Protein AF-W8WZC1-F1 (afdb_monomer)

Solvent-accessible surface area (backbone atoms only — not comparable to full-atom values): 6364 Å² total; per-residue (Å²): 87,82,43,52,25,31,79,26,94,32,45,85,43,31,38,93,59,29,67,56,52,58,45,74,43,61,29,30,31,38,87,84,38,53,61,38,27,44,30,33,47,48,95,68,59,45,50,64,67,57,88,82,80,48,74,72,38,82,49,56,65,28,29,28,27,36,48,97,77,16,43,38,32,34,25,31,91,59,41,58,68,53,44,53,48,51,27,44,25,28,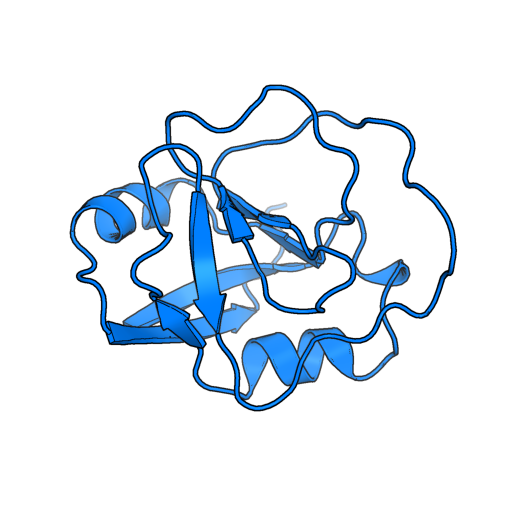34,54,70,94,58,48,74,62,56,81,72,61,55,68,70,40,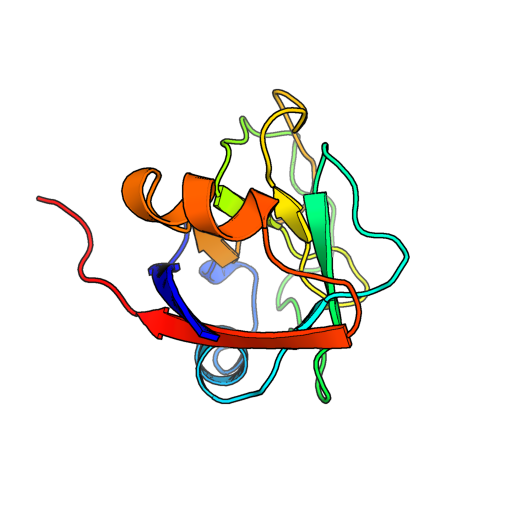54,38,35,39,40,83,44,81,74,82,130

Sequence (117 aa):
MFLDVIPGPRDDWFEAGALHRLLSQDWIVTPQSNRVGMRLAGAEPLVRSRAGELPSEGTVAGALQVPPSGQPVLFLADHPLTGGYPVIAVVPVGQLDRLAQVPVGAVLRFRRAPRPL

Foldseek 3Di:
DEFEWAFDPVLVQFDPCLVVQQAPWKWFFAPVADQQWGWTDTPDATGTPDDDKAPKDADDQQFFFQDNRSTTTHGHDNHDRIDTGGGGIGTDPVCRVVVVVADGGDIYHYDYDDDDD

Organism: Castellaniella defragrans (strain DSM 12143 / CCUG 39792 / 65Phen) (NCBI:txid1437824)

Nearest PDB structures (foldseek):
  3mml-assembly2_E  TM=9.245E-01  e=3.423E-13  Mycolicibacterium smegmatis MC2 155
  5dud-assembly1_A  TM=9.661E-01  e=5.306E-10  Escherichia coli K-12
  5dud-assembly2_C  TM=9.601E-01  e=1.788E-09  Escherichia coli K-12
  3opf-assembly3_C  TM=8.718E-01  e=2.558E-08  Thermus thermophilus HB8
  3ore-assembly1_A  TM=9.007E-01  e=1.628E-07  Thermus thermophilus HB8

Mean predicted aligned error: 3.13 Å

pLDDT: mean 94.14, std 6.59, range [57.5, 98.75]

Secondary structure (DSSP, 8-state):
-EEEEEE-SSGGGB-TTHHHHHHHS-EEEPTT--SSEEEEEESSPPPBS--SPPPPEE--TTEEE--TT---EEE-TT--SEESS-EEEE--GGGTGGGGGPPTT-EEEEEEPPPP-

Structure (mmCIF, N/CA/C/O backbone):
data_AF-W8WZC1-F1
#
_entry.id   AF-W8WZC1-F1
#
loop_
_atom_site.group_PDB
_atom_site.id
_atom_site.type_symbol
_atom_site.label_atom_id
_atom_site.label_alt_id
_atom_site.label_comp_id
_atom_site.label_asym_id
_atom_site.label_entity_id
_atom_site.label_seq_id
_atom_site.pdbx_PDB_ins_code
_atom_site.Cartn_x
_atom_site.Cartn_y
_atom_site.Cartn_z
_atom_site.occupancy
_atom_site.B_iso_or_equiv
_atom_site.auth_seq_id
_atom_site.auth_comp_id
_atom_site.auth_asym_id
_atom_site.auth_atom_id
_atom_site.pdbx_PDB_model_num
ATOM 1 N N . MET A 1 1 ? -6.059 -9.566 10.118 1.00 93.25 1 MET A N 1
ATOM 2 C CA . MET A 1 1 ? -7.269 -8.841 9.656 1.00 93.25 1 MET A CA 1
ATOM 3 C C . MET A 1 1 ? -7.316 -8.873 8.135 1.00 93.25 1 MET A C 1
ATOM 5 O O . MET A 1 1 ? -6.254 -8.847 7.530 1.00 93.25 1 MET A O 1
ATOM 9 N N . PHE A 1 2 ? -8.502 -8.936 7.522 1.00 95.56 2 PHE A N 1
ATOM 10 C CA . PHE A 1 2 ? -8.647 -8.808 6.066 1.00 95.56 2 PHE A CA 1
ATOM 11 C C . PHE A 1 2 ? -9.087 -7.398 5.672 1.00 95.56 2 PHE A C 1
ATOM 13 O O . PHE A 1 2 ? -9.957 -6.830 6.331 1.00 95.56 2 PHE A O 1
ATOM 20 N N . LEU A 1 3 ? -8.502 -6.880 4.593 1.00 96.81 3 LEU A N 1
ATOM 21 C CA . LEU A 1 3 ? -8.897 -5.637 3.936 1.00 96.81 3 LEU A CA 1
ATOM 22 C C . LEU A 1 3 ? -9.175 -5.921 2.469 1.00 96.81 3 LEU A C 1
ATOM 24 O O . LEU A 1 3 ? -8.373 -6.582 1.803 1.00 96.81 3 LEU A O 1
ATOM 28 N N . ASP A 1 4 ? -10.291 -5.416 1.958 1.00 97.44 4 ASP A N 1
ATOM 29 C CA . ASP A 1 4 ? -10.514 -5.490 0.521 1.00 97.44 4 ASP A CA 1
ATOM 30 C C . ASP A 1 4 ? -9.767 -4.357 -0.193 1.00 97.44 4 ASP A C 1
ATOM 32 O O . ASP A 1 4 ? -9.594 -3.266 0.348 1.00 97.44 4 ASP A O 1
ATOM 36 N N . VAL A 1 5 ? -9.303 -4.629 -1.410 1.00 97.88 5 VAL A N 1
ATOM 37 C CA . VAL A 1 5 ? -8.532 -3.697 -2.236 1.00 97.88 5 VAL A CA 1
ATOM 38 C C . VAL A 1 5 ? -8.993 -3.734 -3.684 1.00 97.88 5 VAL A C 1
ATOM 40 O O . VAL A 1 5 ? -9.266 -4.796 -4.244 1.00 97.88 5 VAL A O 1
ATOM 43 N N . ILE A 1 6 ? -9.039 -2.568 -4.313 1.00 97.44 6 ILE A N 1
ATOM 44 C CA . ILE A 1 6 ? -9.295 -2.408 -5.743 1.00 97.44 6 ILE A CA 1
ATOM 45 C C . ILE A 1 6 ? -7.933 -2.247 -6.436 1.00 97.44 6 ILE A C 1
ATOM 47 O O . ILE A 1 6 ? -7.217 -1.307 -6.096 1.00 97.44 6 ILE A O 1
ATOM 51 N N . PRO A 1 7 ? -7.540 -3.129 -7.378 1.00 96.81 7 PRO A N 1
ATOM 52 C CA . PRO A 1 7 ? -6.258 -3.013 -8.075 1.00 96.81 7 PRO A CA 1
ATOM 53 C C . PRO A 1 7 ? -6.125 -1.729 -8.903 1.00 96.81 7 PRO A C 1
ATOM 55 O O . PRO A 1 7 ? -7.104 -1.249 -9.496 1.00 96.81 7 PRO A O 1
ATOM 58 N N . GLY A 1 8 ? -4.893 -1.234 -8.981 1.00 94.12 8 GLY A N 1
ATOM 59 C CA . GLY A 1 8 ? -4.506 -0.037 -9.716 1.00 94.12 8 GLY A CA 1
ATOM 60 C C . GLY A 1 8 ? -4.505 1.245 -8.875 1.00 94.12 8 GLY A C 1
ATOM 61 O O . GLY A 1 8 ? -4.749 1.199 -7.667 1.00 94.12 8 GLY A O 1
ATOM 62 N N . PRO A 1 9 ? -4.216 2.400 -9.503 1.00 94.25 9 PRO A N 1
ATOM 63 C CA . PRO A 1 9 ? -4.128 2.613 -10.956 1.00 94.25 9 PRO A CA 1
ATOM 64 C C . PRO A 1 9 ? -2.781 2.255 -11.607 1.00 94.25 9 PRO A C 1
ATOM 66 O O . PRO A 1 9 ? -2.654 2.420 -12.818 1.00 94.25 9 PRO A O 1
ATOM 69 N N . ARG A 1 10 ? -1.773 1.824 -10.835 1.00 95.69 10 ARG A N 1
ATOM 70 C CA . ARG A 1 10 ? -0.423 1.502 -11.333 1.00 95.69 10 ARG A CA 1
ATOM 71 C C . ARG A 1 10 ? -0.051 0.039 -11.134 1.00 95.69 10 ARG A C 1
ATOM 73 O O . ARG A 1 10 ? 1.123 -0.283 -10.993 1.00 95.69 10 ARG A O 1
ATOM 80 N N . ASP A 1 11 ? -1.018 -0.871 -11.108 1.00 94.38 11 ASP A N 1
ATOM 81 C CA . ASP A 1 11 ? -0.734 -2.309 -11.064 1.00 94.38 11 ASP A CA 1
ATOM 82 C C . ASP A 1 11 ? 0.091 -2.776 -12.283 1.00 94.38 11 ASP A C 1
ATOM 84 O O . ASP A 1 11 ? 0.874 -3.716 -12.170 1.00 94.38 11 ASP A O 1
ATOM 88 N N . ASP A 1 12 ? 0.040 -2.037 -13.398 1.00 94.44 12 ASP A N 1
ATOM 89 C CA . ASP A 1 12 ? 0.874 -2.217 -14.594 1.00 94.44 12 ASP A CA 1
ATOM 90 C C . ASP A 1 12 ? 2.365 -1.845 -14.414 1.00 94.44 12 ASP A C 1
ATOM 92 O O . ASP A 1 12 ? 3.179 -2.113 -15.303 1.00 94.44 12 ASP A O 1
ATOM 96 N N . TRP A 1 13 ? 2.744 -1.229 -13.288 1.00 95.94 13 TRP A N 1
ATOM 97 C CA . TRP A 1 13 ? 4.141 -0.916 -12.943 1.00 95.94 13 TRP A CA 1
ATOM 98 C C . TRP A 1 13 ? 4.872 -2.060 -12.244 1.00 95.94 13 TRP A C 1
ATOM 100 O O . TRP A 1 13 ? 6.062 -1.937 -11.929 1.00 95.94 13 TRP A O 1
ATOM 110 N N . PHE A 1 14 ? 4.178 -3.164 -11.991 1.00 96.50 14 PHE A N 1
ATOM 111 C CA . PHE A 1 14 ? 4.715 -4.313 -11.284 1.00 96.50 14 PHE A CA 1
ATOM 112 C C . PHE A 1 14 ? 4.837 -5.530 -12.195 1.00 96.50 14 PHE A C 1
ATOM 114 O O . PHE A 1 14 ? 4.271 -5.581 -13.288 1.00 96.50 14 PHE A O 1
ATOM 121 N N . GLU A 1 15 ? 5.637 -6.505 -11.774 1.00 96.44 15 GLU A N 1
ATOM 122 C CA . GLU A 1 15 ? 5.704 -7.796 -12.456 1.00 96.44 15 GLU A CA 1
ATOM 123 C C . GLU A 1 15 ? 4.368 -8.545 -12.344 1.00 96.44 15 GLU A C 1
ATOM 125 O O . GLU A 1 15 ? 3.610 -8.351 -11.391 1.00 96.44 15 GLU A O 1
ATOM 130 N N . ALA A 1 16 ? 4.096 -9.456 -13.284 1.00 92.31 16 ALA A N 1
ATOM 131 C CA . ALA A 1 16 ? 2.812 -10.157 -13.392 1.00 92.31 16 ALA A CA 1
ATOM 132 C C . ALA A 1 16 ? 2.369 -10.884 -12.099 1.00 92.31 16 ALA A C 1
ATOM 134 O O . ALA A 1 16 ? 1.175 -11.071 -11.872 1.00 92.31 16 ALA A O 1
ATOM 135 N N . GLY A 1 17 ? 3.310 -11.263 -11.225 1.00 95.62 17 GLY A N 1
ATOM 136 C CA . GLY A 1 17 ? 3.033 -11.914 -9.941 1.00 95.62 17 GLY A CA 1
ATOM 137 C C . GLY A 1 17 ? 2.833 -10.971 -8.749 1.00 95.62 17 GLY A C 1
ATOM 138 O O . GLY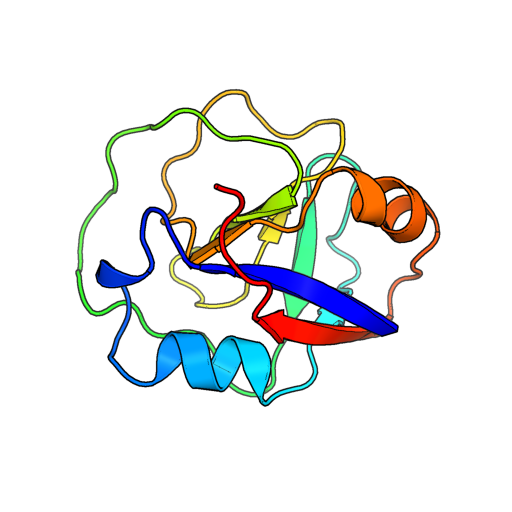 A 1 17 ? 2.423 -11.430 -7.686 1.00 95.62 17 GLY A O 1
ATOM 139 N N . ALA A 1 18 ? 3.092 -9.668 -8.878 1.00 97.44 18 ALA A N 1
ATOM 140 C CA . ALA A 1 18 ? 3.107 -8.759 -7.731 1.00 97.44 18 ALA A CA 1
ATOM 141 C C . ALA A 1 18 ? 1.725 -8.572 -7.095 1.00 97.44 18 ALA A C 1
ATOM 143 O O . ALA A 1 18 ? 1.606 -8.587 -5.871 1.00 97.44 18 ALA A O 1
ATOM 144 N N . LEU A 1 19 ? 0.666 -8.457 -7.903 1.00 97.38 19 LEU A N 1
ATOM 145 C CA . LEU A 1 19 ? -0.693 -8.380 -7.365 1.00 97.38 19 LEU A CA 1
ATOM 146 C C . LEU A 1 19 ? -1.085 -9.694 -6.678 1.00 97.38 19 LEU A C 1
ATOM 148 O O . LEU A 1 19 ? -1.685 -9.668 -5.610 1.00 97.38 19 LEU A O 1
ATOM 152 N N . HIS A 1 20 ? -0.713 -10.844 -7.246 1.00 97.50 20 HIS A N 1
ATOM 153 C CA . HIS A 1 20 ? -0.939 -12.129 -6.586 1.00 97.50 20 HIS A CA 1
ATOM 154 C C . HIS A 1 20 ? -0.211 -12.192 -5.237 1.00 97.50 20 HIS A C 1
ATOM 156 O O . HIS A 1 20 ? -0.836 -12.514 -4.232 1.00 97.50 20 HIS A O 1
ATOM 162 N N . ARG A 1 21 ? 1.064 -11.788 -5.198 1.00 98.31 21 ARG A N 1
ATOM 163 C CA . ARG A 1 21 ? 1.883 -11.702 -3.982 1.00 98.31 21 ARG A CA 1
ATOM 164 C C . ARG A 1 21 ? 1.273 -10.767 -2.933 1.00 98.31 21 ARG A C 1
ATOM 166 O O . ARG A 1 21 ? 1.246 -11.116 -1.759 1.00 98.31 21 ARG A O 1
ATOM 173 N N . LEU A 1 22 ? 0.748 -9.604 -3.332 1.00 98.50 22 LEU A N 1
ATOM 174 C CA . LEU A 1 22 ? 0.025 -8.701 -2.426 1.00 98.50 22 LEU A CA 1
ATOM 175 C C . LEU A 1 22 ? -1.135 -9.414 -1.721 1.00 98.50 22 LEU A C 1
ATOM 177 O O . LEU A 1 22 ? -1.340 -9.212 -0.526 1.00 98.50 22 LEU A O 1
ATOM 181 N N . LEU A 1 23 ? -1.874 -10.241 -2.459 1.00 98.31 23 LEU A N 1
ATOM 182 C CA . LEU A 1 23 ? -3.088 -10.910 -1.991 1.00 98.31 23 LEU A CA 1
ATOM 183 C C . LEU A 1 23 ? -2.824 -12.244 -1.270 1.00 98.31 23 LEU A C 1
ATOM 185 O O . LEU A 1 23 ? -3.696 -12.714 -0.540 1.00 98.31 23 LEU A O 1
ATOM 189 N N . SER A 1 24 ? -1.669 -12.879 -1.484 1.00 97.88 24 SER A N 1
ATOM 190 C CA . SER A 1 24 ? -1.398 -14.244 -1.010 1.00 97.88 24 SER A CA 1
ATOM 191 C C . SER A 1 24 ? -0.586 -14.325 0.283 1.00 97.88 24 SER A C 1
ATOM 193 O O . SER A 1 24 ? -0.607 -15.375 0.927 1.00 97.88 24 SER A O 1
ATOM 195 N N . GLN A 1 25 ? 0.095 -13.247 0.686 1.00 98.38 25 GLN A N 1
ATOM 196 C CA . GLN A 1 25 ? 0.955 -13.244 1.872 1.00 98.38 25 GLN A CA 1
ATOM 197 C C . GLN A 1 25 ? 0.413 -12.407 3.037 1.00 98.38 25 GLN A C 1
ATOM 199 O O . GLN A 1 25 ? -0.492 -11.582 2.893 1.00 98.38 25 GLN A O 1
ATOM 204 N N . ASP A 1 26 ? 1.017 -12.636 4.200 1.00 98.62 26 ASP A N 1
ATOM 205 C CA . ASP A 1 26 ? 0.820 -11.841 5.403 1.00 98.62 26 ASP A CA 1
ATOM 206 C C . ASP A 1 26 ? 1.670 -10.567 5.369 1.00 98.62 26 ASP A C 1
ATOM 208 O O . ASP A 1 26 ? 2.845 -10.591 5.000 1.00 98.62 26 ASP A O 1
ATOM 212 N N . TRP A 1 27 ? 1.068 -9.459 5.799 1.00 98.75 27 TRP A N 1
ATOM 213 C CA . TRP A 1 27 ? 1.707 -8.152 5.900 1.00 98.75 27 TRP A CA 1
ATOM 214 C C . TRP A 1 27 ? 1.701 -7.677 7.349 1.00 98.75 27 TRP A C 1
ATOM 216 O O . TRP A 1 27 ? 0.641 -7.500 7.948 1.00 98.75 27 TRP A O 1
ATOM 226 N N . ILE A 1 28 ? 2.881 -7.457 7.918 1.00 98.75 28 ILE A N 1
ATOM 227 C CA . ILE A 1 28 ? 3.052 -7.036 9.310 1.00 98.75 28 ILE A CA 1
ATOM 228 C C . ILE A 1 28 ? 3.085 -5.512 9.382 1.00 98.75 28 ILE A C 1
ATOM 230 O O . ILE A 1 28 ? 3.879 -4.872 8.691 1.00 98.75 28 ILE A O 1
ATOM 234 N N . VAL A 1 29 ? 2.267 -4.927 10.257 1.00 98.56 29 VAL A N 1
ATOM 235 C CA . VAL A 1 29 ? 2.310 -3.491 10.558 1.00 98.56 29 VAL A CA 1
ATOM 236 C C . VAL A 1 29 ? 3.593 -3.164 11.310 1.00 98.56 29 VAL A C 1
ATOM 238 O O . VAL A 1 29 ? 3.812 -3.646 12.424 1.00 98.56 29 VAL A O 1
ATOM 241 N N . THR A 1 30 ? 4.451 -2.339 10.718 1.00 98.56 30 THR A N 1
ATOM 242 C CA . THR A 1 30 ? 5.765 -2.047 11.297 1.00 98.56 30 THR A CA 1
ATOM 243 C C . THR A 1 30 ? 5.714 -0.892 12.307 1.00 98.56 30 THR A C 1
ATOM 245 O O . THR A 1 30 ? 4.814 -0.045 12.232 1.00 98.56 30 THR A O 1
ATOM 248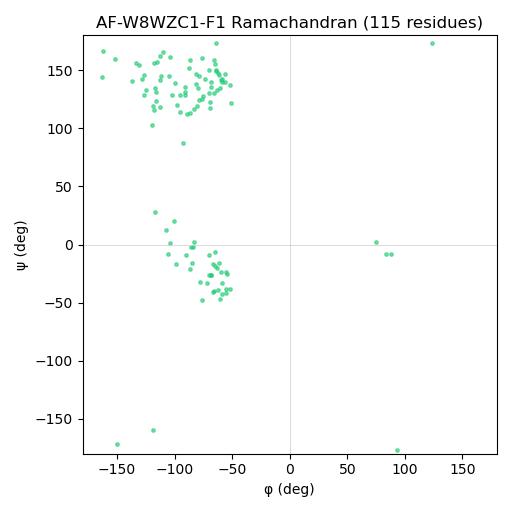 N N . PRO A 1 31 ? 6.706 -0.785 13.218 1.00 98.25 31 PRO A N 1
ATOM 249 C CA . PRO A 1 31 ? 6.809 0.324 14.173 1.00 98.25 31 PRO A CA 1
ATOM 250 C C . PRO A 1 31 ? 6.968 1.714 13.538 1.00 98.25 31 PRO A C 1
ATOM 252 O O . PRO A 1 31 ? 6.785 2.718 14.214 1.00 98.25 31 PRO A O 1
ATOM 255 N N . GLN A 1 32 ? 7.323 1.795 12.252 1.00 97.81 32 GLN A N 1
ATOM 256 C CA . GLN A 1 32 ? 7.485 3.060 11.524 1.00 97.81 32 GLN A CA 1
ATOM 257 C C . GLN A 1 32 ? 6.151 3.614 10.984 1.00 97.81 32 GLN A C 1
ATOM 259 O O . GLN A 1 32 ? 6.146 4.625 10.274 1.00 97.81 32 GLN A O 1
ATOM 264 N N . SER A 1 33 ? 5.037 2.937 11.271 1.00 97.25 33 SER A N 1
ATOM 265 C CA . SER A 1 33 ? 3.686 3.373 10.918 1.00 97.25 33 SER A CA 1
ATOM 266 C C . SER A 1 33 ? 3.272 4.606 11.718 1.00 97.25 33 SER A C 1
ATOM 268 O O . SER A 1 33 ? 3.540 4.707 12.913 1.00 97.25 33 SER A O 1
ATOM 270 N N . ASN A 1 34 ? 2.594 5.545 11.066 1.00 96.25 34 ASN A N 1
ATOM 271 C CA . ASN A 1 34 ? 2.074 6.758 11.693 1.00 96.25 34 ASN A CA 1
ATOM 272 C C . ASN A 1 34 ? 0.798 7.229 10.973 1.00 96.25 34 ASN A C 1
ATOM 274 O O . ASN A 1 34 ? 0.276 6.536 10.103 1.00 96.25 34 ASN A O 1
ATOM 278 N N . ARG A 1 35 ? 0.296 8.420 11.316 1.00 95.62 35 ARG A N 1
ATOM 279 C CA . ARG A 1 35 ? -0.928 8.980 10.718 1.00 95.62 35 ARG A CA 1
ATOM 280 C C . ARG A 1 35 ? -0.830 9.289 9.217 1.00 95.62 35 ARG A C 1
ATOM 282 O O . ARG A 1 35 ? -1.870 9.410 8.576 1.00 95.62 35 ARG A O 1
ATOM 289 N N . VAL A 1 36 ? 0.380 9.398 8.660 1.00 96.62 36 VAL A N 1
ATOM 290 C CA . VAL A 1 36 ? 0.602 9.586 7.215 1.00 96.62 36 VAL A CA 1
ATOM 291 C C . VAL A 1 36 ? 0.393 8.264 6.485 1.00 96.62 36 VAL A C 1
ATOM 293 O O . VAL A 1 36 ? -0.318 8.199 5.483 1.00 96.62 36 VAL A O 1
AT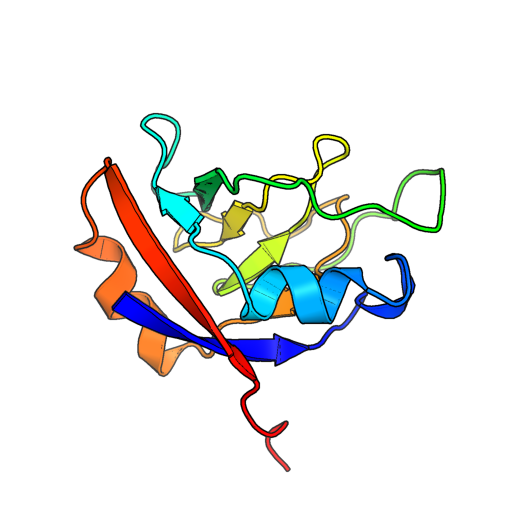OM 296 N N . GLY A 1 37 ? 0.990 7.190 7.001 1.00 96.75 37 GLY A N 1
ATOM 297 C CA . GLY A 1 37 ? 0.853 5.877 6.399 1.00 96.75 37 GLY A CA 1
ATOM 298 C C . GLY A 1 37 ? 1.246 4.730 7.317 1.00 96.75 37 GLY A C 1
ATOM 299 O O . GLY A 1 37 ? 2.201 4.804 8.095 1.00 96.75 37 GLY A O 1
ATOM 300 N N . MET A 1 38 ? 0.510 3.637 7.167 1.00 98.19 38 MET A N 1
ATOM 301 C CA . MET A 1 38 ? 0.806 2.350 7.768 1.00 98.19 38 MET A CA 1
ATOM 302 C C . MET A 1 38 ? 1.819 1.617 6.894 1.00 98.19 38 MET A C 1
ATOM 304 O O . MET A 1 38 ? 1.559 1.320 5.729 1.00 98.19 38 MET A O 1
ATOM 308 N N . ARG A 1 39 ? 2.997 1.356 7.450 1.00 98.44 39 ARG A N 1
ATOM 309 C CA . ARG A 1 39 ? 4.090 0.685 6.750 1.00 98.44 39 ARG A CA 1
ATOM 310 C C . ARG A 1 39 ? 3.975 -0.807 6.985 1.00 98.44 39 ARG A C 1
ATOM 312 O O . ARG A 1 39 ? 3.790 -1.245 8.121 1.00 98.44 39 ARG A O 1
ATOM 319 N N . LEU A 1 40 ? 4.058 -1.564 5.902 1.00 98.62 40 LEU A N 1
ATOM 320 C CA . LEU A 1 40 ? 3.799 -2.992 5.894 1.00 98.62 40 LEU A CA 1
ATOM 321 C C . LEU A 1 40 ? 5.058 -3.749 5.494 1.00 98.62 40 LEU A C 1
ATOM 323 O O . LEU A 1 40 ? 5.722 -3.375 4.531 1.00 98.62 40 LEU A O 1
ATOM 327 N N . ALA A 1 41 ? 5.366 -4.814 6.229 1.00 98.69 41 ALA A N 1
ATOM 328 C CA . ALA A 1 41 ? 6.450 -5.735 5.919 1.00 98.69 41 ALA A CA 1
ATOM 329 C C . ALA A 1 41 ? 5.883 -7.108 5.547 1.00 98.69 41 ALA A C 1
ATOM 331 O O . ALA A 1 41 ? 5.214 -7.744 6.360 1.00 98.69 41 ALA A O 1
ATOM 332 N N . GLY A 1 42 ? 6.144 -7.548 4.321 1.00 98.38 42 GLY A N 1
ATOM 333 C CA . GLY A 1 42 ? 5.869 -8.898 3.838 1.00 98.38 42 GLY A CA 1
ATOM 334 C C . GLY A 1 42 ? 7.150 -9.720 3.751 1.00 98.38 42 GLY A C 1
ATOM 335 O O . GLY A 1 42 ? 8.253 -9.164 3.710 1.00 98.38 42 GLY A O 1
ATOM 336 N N . ALA A 1 43 ? 6.995 -11.043 3.696 1.00 98.19 43 ALA A N 1
ATOM 337 C CA . ALA A 1 43 ? 8.108 -11.969 3.504 1.00 98.19 43 ALA A CA 1
ATOM 338 C C . ALA A 1 43 ? 8.800 -11.737 2.152 1.00 98.19 43 ALA A C 1
ATOM 340 O O . ALA A 1 43 ? 10.027 -11.748 2.075 1.00 98.19 43 ALA A O 1
ATOM 341 N N . GLU A 1 44 ? 8.015 -11.464 1.107 1.00 98.25 44 GLU A N 1
ATOM 342 C CA . GLU A 1 44 ? 8.526 -11.127 -0.218 1.00 98.25 44 GLU A CA 1
ATOM 343 C C . GLU A 1 44 ? 8.150 -9.694 -0.627 1.00 98.25 44 GLU A C 1
ATOM 345 O O . GLU A 1 44 ? 6.970 -9.324 -0.559 1.00 98.25 44 GLU A O 1
ATOM 350 N N . PRO A 1 45 ? 9.110 -8.884 -1.115 1.00 97.94 45 PRO A N 1
ATOM 351 C CA . PRO A 1 45 ? 8.824 -7.546 -1.619 1.00 97.94 45 PRO A CA 1
ATOM 352 C C . PRO A 1 45 ? 8.041 -7.607 -2.934 1.00 97.94 45 PRO A C 1
ATOM 354 O O . PRO A 1 45 ? 8.195 -8.528 -3.736 1.00 97.94 45 PRO A O 1
ATOM 357 N N . LEU A 1 46 ? 7.214 -6.602 -3.205 1.00 97.94 46 LEU A N 1
ATOM 358 C CA . LEU A 1 46 ? 6.574 -6.436 -4.508 1.00 97.94 46 LEU A CA 1
ATOM 359 C C . LEU A 1 46 ? 7.590 -5.880 -5.513 1.00 97.94 46 LEU A C 1
ATOM 361 O O . LEU A 1 46 ? 8.198 -4.837 -5.272 1.00 97.94 46 LEU A O 1
ATOM 365 N N . VAL A 1 47 ? 7.773 -6.567 -6.642 1.00 95.12 47 VAL A N 1
ATOM 366 C CA . VAL A 1 47 ? 8.793 -6.203 -7.635 1.00 95.12 47 VAL A CA 1
ATOM 367 C C . VAL A 1 47 ? 8.176 -5.334 -8.724 1.00 95.12 47 VAL A C 1
ATOM 369 O O . VAL A 1 47 ? 7.140 -5.668 -9.307 1.00 95.12 47 VAL A O 1
ATOM 372 N N . ARG A 1 48 ? 8.818 -4.193 -8.980 1.00 92.06 48 ARG A N 1
ATOM 373 C CA . ARG A 1 48 ? 8.460 -3.272 -10.059 1.00 92.06 48 ARG A CA 1
ATOM 374 C C . ARG A 1 48 ? 9.022 -3.791 -11.380 1.00 92.06 48 ARG A C 1
ATOM 376 O O . ARG A 1 48 ? 10.196 -4.126 -11.449 1.00 92.06 48 ARG A O 1
ATOM 383 N N . SER A 1 49 ? 8.208 -3.780 -12.430 1.00 93.00 49 SER A N 1
ATOM 384 C CA . SER A 1 49 ? 8.627 -4.128 -13.795 1.00 93.00 49 SER A CA 1
ATOM 385 C C . SER A 1 49 ? 9.247 -2.942 -14.540 1.00 93.00 49 SER A C 1
ATOM 387 O O . SER A 1 49 ? 9.914 -3.122 -15.557 1.00 93.00 49 SER A O 1
ATOM 389 N N . ARG A 1 50 ? 9.042 -1.716 -14.035 1.00 87.88 50 ARG A N 1
ATOM 390 C CA . ARG A 1 50 ? 9.577 -0.472 -14.607 1.00 87.88 50 ARG A CA 1
ATOM 391 C C . ARG A 1 50 ? 10.549 0.222 -13.660 1.00 87.88 50 ARG A C 1
ATOM 393 O O . ARG A 1 50 ? 10.179 0.603 -12.542 1.00 87.88 50 ARG A O 1
ATOM 400 N N . ALA A 1 51 ? 11.761 0.452 -14.156 1.00 73.69 51 ALA A N 1
ATOM 401 C CA . ALA A 1 51 ? 12.726 1.359 -13.551 1.00 73.69 51 ALA A CA 1
ATOM 402 C C . ALA A 1 51 ? 12.369 2.817 -13.893 1.00 73.69 51 ALA A C 1
ATOM 404 O O . ALA A 1 51 ? 11.877 3.093 -14.985 1.00 73.69 51 ALA A O 1
ATOM 405 N N . GLY A 1 52 ? 12.603 3.742 -12.960 1.00 71.56 52 GLY A N 1
ATOM 406 C CA . GLY A 1 52 ? 12.346 5.174 -13.146 1.00 71.56 52 GLY A CA 1
ATOM 407 C C . GLY A 1 52 ? 11.417 5.782 -12.097 1.00 71.56 52 GLY A C 1
ATOM 408 O O . GLY A 1 52 ? 10.857 5.087 -11.241 1.00 71.56 52 GLY A O 1
ATOM 409 N N . GLU A 1 53 ? 11.281 7.100 -12.160 1.00 70.06 53 GLU A N 1
ATOM 410 C CA . GLU A 1 53 ? 10.429 7.879 -11.266 1.00 70.06 53 GLU A CA 1
ATOM 411 C C . GLU A 1 53 ? 9.033 8.023 -11.871 1.00 70.06 53 GLU A C 1
ATOM 413 O O . GLU A 1 53 ? 8.878 8.273 -13.067 1.00 70.06 53 GLU A O 1
ATOM 418 N N . LEU A 1 54 ? 8.006 7.828 -11.045 1.00 83.19 54 LEU A N 1
ATOM 419 C CA . LEU A 1 54 ? 6.646 8.174 -11.424 1.00 83.19 54 LEU A CA 1
ATOM 420 C C . LEU A 1 54 ? 6.512 9.692 -11.243 1.00 83.19 54 LEU A C 1
ATOM 422 O O . LEU A 1 54 ? 6.775 10.169 -10.135 1.00 83.19 54 LEU A O 1
ATOM 426 N N . PRO A 1 55 ? 6.122 10.458 -12.280 1.00 86.81 55 PRO A N 1
ATOM 427 C CA . PRO A 1 55 ? 5.772 11.858 -12.090 1.00 86.81 55 PRO A CA 1
ATOM 428 C C . PRO A 1 55 ? 4.746 11.974 -10.967 1.00 86.81 55 PRO A C 1
ATOM 430 O O . PRO A 1 55 ? 3.825 11.159 -10.904 1.00 86.81 55 PRO A O 1
ATOM 433 N N . SER A 1 56 ? 4.912 12.962 -10.087 1.00 86.44 56 SER A N 1
ATOM 434 C CA . SER A 1 56 ? 4.024 13.130 -8.938 1.00 86.44 56 SER A CA 1
ATOM 435 C C . SER A 1 56 ? 2.562 13.134 -9.378 1.00 86.44 56 SER A C 1
ATOM 437 O O . SER A 1 56 ? 2.146 13.971 -10.179 1.00 86.44 56 SER A O 1
ATOM 439 N N . GLU A 1 57 ? 1.785 12.205 -8.833 1.00 90.75 57 GLU A N 1
ATOM 440 C CA . GLU A 1 57 ? 0.359 12.064 -9.108 1.00 90.75 57 GLU A CA 1
ATOM 441 C C . GLU A 1 57 ? -0.453 12.270 -7.834 1.00 90.75 57 GLU A C 1
ATOM 443 O O . GLU A 1 57 ? 0.064 12.120 -6.725 1.00 90.75 57 GLU A O 1
ATOM 448 N N . GLY A 1 58 ? -1.721 12.651 -8.000 1.00 89.94 58 GLY A N 1
ATOM 449 C CA . GLY A 1 58 ? -2.642 12.814 -6.881 1.00 89.94 58 GLY A CA 1
ATOM 450 C C . GLY A 1 58 ? -2.816 11.502 -6.121 1.00 89.94 58 GLY A C 1
ATOM 451 O O . GLY A 1 58 ? -3.003 10.446 -6.726 1.00 89.94 58 GLY A O 1
ATOM 452 N N . THR A 1 59 ? -2.758 11.572 -4.797 1.00 92.19 59 THR A N 1
ATOM 453 C CA . THR A 1 59 ? -2.900 10.414 -3.912 1.00 92.19 59 THR A CA 1
ATOM 454 C C . THR A 1 59 ? -4.146 10.534 -3.051 1.00 92.19 59 THR A C 1
ATOM 456 O O . THR A 1 59 ? -4.681 11.621 -2.848 1.00 92.19 59 THR A O 1
ATOM 459 N N . VAL A 1 60 ? -4.634 9.388 -2.577 1.00 94.94 60 VAL A N 1
ATOM 460 C CA . VAL A 1 60 ? -5.831 9.293 -1.736 1.00 94.94 60 VAL A CA 1
ATOM 461 C C . VAL A 1 60 ? -5.553 8.426 -0.515 1.00 94.94 60 VAL A C 1
ATOM 463 O O . VAL A 1 60 ? -4.700 7.531 -0.552 1.00 94.94 60 VAL A O 1
ATOM 466 N N . ALA A 1 61 ? -6.308 8.651 0.558 1.00 96.50 61 ALA A N 1
ATOM 467 C CA . ALA A 1 61 ? -6.322 7.748 1.697 1.00 96.50 61 ALA A CA 1
ATOM 468 C C . ALA A 1 61 ? -6.756 6.348 1.230 1.00 96.50 61 ALA A C 1
ATOM 470 O O . ALA A 1 61 ? -7.633 6.199 0.378 1.00 96.50 61 ALA A O 1
ATOM 471 N N . GLY A 1 62 ? -6.110 5.318 1.767 1.00 97.06 62 GLY A N 1
ATOM 472 C CA . GLY A 1 62 ? -6.288 3.935 1.339 1.00 97.06 62 GLY A CA 1
ATOM 473 C C . GLY A 1 62 ? -5.385 3.496 0.186 1.00 97.06 62 GLY A C 1
ATOM 474 O O . GLY A 1 62 ? -5.338 2.303 -0.107 1.00 97.06 62 GLY A O 1
ATOM 475 N N . ALA A 1 63 ? -4.636 4.397 -0.457 1.00 97.75 63 ALA A N 1
ATOM 476 C CA . ALA A 1 63 ? -3.680 4.003 -1.488 1.00 97.75 63 ALA A CA 1
ATOM 477 C C . ALA A 1 63 ? -2.533 3.160 -0.902 1.00 97.75 63 ALA A C 1
ATOM 479 O O . ALA A 1 63 ? -1.906 3.553 0.082 1.00 97.75 63 ALA A O 1
ATOM 480 N N . LEU A 1 64 ? -2.238 2.019 -1.532 1.00 98.00 64 LEU A N 1
ATOM 481 C CA . LEU A 1 64 ? -1.060 1.195 -1.262 1.00 98.00 64 LEU A CA 1
ATOM 482 C C . LEU A 1 64 ? 0.066 1.606 -2.207 1.00 98.00 64 LEU A C 1
ATOM 484 O O . LEU A 1 64 ? 0.221 1.043 -3.295 1.00 98.00 64 LEU A O 1
ATOM 488 N N . GLN A 1 65 ? 0.846 2.599 -1.793 1.00 96.75 65 GLN A N 1
ATOM 489 C CA . GLN A 1 65 ? 2.065 2.961 -2.504 1.00 96.75 65 GLN A CA 1
ATOM 490 C C . GLN A 1 65 ? 3.157 1.929 -2.267 1.00 96.75 65 GLN A C 1
ATOM 492 O O . GLN A 1 65 ? 3.332 1.439 -1.153 1.00 96.75 65 GLN A O 1
ATOM 497 N N . VAL A 1 66 ? 3.936 1.647 -3.308 1.00 96.75 66 VAL A N 1
ATOM 498 C CA . VAL A 1 66 ? 5.062 0.718 -3.225 1.00 96.75 66 VAL A CA 1
ATOM 499 C C . VAL A 1 66 ? 6.366 1.448 -3.566 1.00 96.75 66 VAL A C 1
ATOM 501 O O . VAL A 1 66 ? 6.650 1.702 -4.741 1.00 96.75 66 VAL A O 1
ATOM 504 N N . PRO A 1 67 ? 7.179 1.796 -2.552 1.00 94.44 67 PRO A N 1
ATOM 505 C CA . PRO A 1 67 ? 8.519 2.345 -2.745 1.00 94.44 67 PRO A CA 1
ATOM 506 C C . PRO A 1 67 ? 9.475 1.339 -3.418 1.00 94.44 67 PRO A C 1
ATOM 508 O O . PRO A 1 67 ? 9.138 0.161 -3.551 1.00 94.44 67 PRO A O 1
ATOM 511 N N . PRO A 1 68 ? 10.712 1.744 -3.778 1.00 93.44 68 PRO A N 1
ATOM 512 C CA . PRO A 1 68 ? 11.716 0.847 -4.363 1.00 93.44 68 PRO A CA 1
ATOM 513 C C . PRO A 1 68 ? 12.045 -0.397 -3.525 1.00 93.44 68 PRO A C 1
ATOM 515 O O . PRO A 1 68 ? 12.479 -1.399 -4.078 1.00 93.44 68 PRO A O 1
ATOM 518 N N . SER A 1 69 ? 11.812 -0.361 -2.208 1.00 95.62 69 SER A N 1
ATOM 519 C CA . SER A 1 69 ? 11.969 -1.527 -1.329 1.00 95.62 69 SER A CA 1
ATOM 520 C C . SER A 1 69 ? 10.959 -2.649 -1.600 1.00 95.62 69 SER A C 1
ATOM 522 O O . SER A 1 69 ? 11.140 -3.756 -1.101 1.00 95.62 69 SER A O 1
ATOM 524 N N . GLY A 1 70 ? 9.866 -2.365 -2.316 1.00 96.94 70 GLY A N 1
ATOM 525 C CA . GLY A 1 70 ? 8.771 -3.304 -2.555 1.00 96.94 70 GLY A CA 1
ATOM 526 C C . GLY A 1 70 ? 7.851 -3.533 -1.350 1.00 96.94 70 GLY A C 1
ATOM 527 O O . GLY A 1 70 ? 6.921 -4.332 -1.444 1.00 96.94 70 GLY A O 1
ATOM 528 N N . GLN A 1 71 ? 8.092 -2.847 -0.230 1.00 98.44 71 GLN A N 1
ATOM 529 C CA . GLN A 1 71 ? 7.319 -2.965 1.008 1.00 98.44 71 GLN A CA 1
ATOM 530 C C . GLN A 1 71 ? 6.234 -1.872 1.052 1.00 98.44 71 GLN A C 1
ATOM 532 O O . GLN A 1 71 ? 6.590 -0.689 1.079 1.00 98.44 71 GLN A O 1
ATOM 537 N N . PRO A 1 72 ? 4.931 -2.213 1.009 1.00 98.25 72 PRO A N 1
ATOM 538 C CA . PRO A 1 72 ? 3.866 -1.233 0.834 1.00 98.25 72 PRO A CA 1
ATOM 539 C C . PRO A 1 72 ? 3.738 -0.221 1.978 1.00 98.25 72 PRO A C 1
ATOM 541 O O . PRO A 1 72 ? 3.958 -0.522 3.154 1.00 98.25 72 PRO A O 1
ATOM 544 N N . VAL A 1 73 ? 3.280 0.977 1.624 1.00 98.06 73 VAL A N 1
ATOM 545 C CA . VAL A 1 73 ? 2.795 1.999 2.551 1.00 98.06 73 VAL A CA 1
ATOM 546 C C . VAL A 1 73 ? 1.328 2.258 2.238 1.00 98.06 73 VAL A C 1
ATOM 548 O O . VAL A 1 73 ? 0.993 2.728 1.153 1.00 98.06 73 VAL A O 1
ATOM 551 N N . LEU A 1 74 ? 0.455 1.940 3.191 1.00 97.94 74 LEU A N 1
ATOM 552 C CA . LEU A 1 74 ? -0.973 2.218 3.121 1.00 97.94 74 LEU A CA 1
ATOM 553 C C . LEU A 1 74 ? -1.242 3.624 3.655 1.00 97.94 74 LEU A C 1
ATOM 555 O O . LEU A 1 74 ? -1.055 3.881 4.842 1.00 97.94 74 LEU A O 1
ATOM 559 N N . PHE A 1 75 ? -1.671 4.533 2.789 1.00 97.38 75 PHE A N 1
ATOM 560 C CA . PHE A 1 75 ? -1.948 5.917 3.157 1.00 97.38 75 PHE A CA 1
ATOM 561 C C . PHE A 1 75 ? -3.163 6.071 4.070 1.00 97.38 75 PHE A C 1
ATOM 563 O O . PHE A 1 75 ? -4.210 5.462 3.849 1.00 97.38 75 PHE A O 1
ATOM 570 N N . LEU A 1 76 ? -3.001 6.903 5.100 1.00 96.31 76 LEU A N 1
ATOM 571 C CA . LEU A 1 76 ? -3.994 7.171 6.141 1.00 96.31 76 LEU A CA 1
ATOM 572 C C . LEU A 1 76 ? -4.387 8.662 6.143 1.00 96.31 76 LEU A C 1
ATOM 574 O O . LEU A 1 76 ? -4.248 9.351 5.135 1.00 96.31 76 LEU A O 1
ATOM 578 N N . ALA A 1 77 ? -4.933 9.152 7.257 1.00 94.75 77 ALA A N 1
ATOM 579 C CA . ALA A 1 77 ? -5.555 10.472 7.356 1.00 94.75 77 ALA A CA 1
ATOM 580 C C . ALA A 1 77 ? -4.637 11.631 6.926 1.00 94.75 77 ALA A C 1
ATOM 582 O O . ALA A 1 77 ? -5.101 12.538 6.242 1.00 94.75 77 ALA A O 1
ATOM 583 N N . ASP A 1 78 ? -3.345 11.570 7.257 1.00 95.94 78 ASP A N 1
ATOM 584 C CA . ASP A 1 78 ? -2.394 12.664 7.015 1.00 95.94 78 ASP A CA 1
ATOM 585 C C . ASP A 1 78 ? -1.525 12.416 5.763 1.00 95.94 78 ASP A C 1
ATOM 587 O O . ASP A 1 78 ? -0.427 12.961 5.639 1.00 95.94 78 ASP A O 1
ATOM 591 N N . HIS A 1 79 ? -1.964 11.537 4.854 1.00 95.44 79 HIS A N 1
ATOM 592 C CA . HIS A 1 79 ? -1.271 11.294 3.587 1.00 95.44 79 HIS A CA 1
ATOM 593 C C . HIS A 1 79 ? -1.085 12.593 2.774 1.00 95.44 79 HIS A C 1
ATOM 595 O O . HIS A 1 79 ? -1.939 13.484 2.821 1.00 95.44 79 HIS A O 1
ATOM 601 N N . PRO A 1 80 ? 0.020 12.726 2.018 1.00 93.88 80 PRO A N 1
ATOM 602 C CA . PRO A 1 80 ? 0.219 13.889 1.164 1.00 93.88 80 PRO A CA 1
ATOM 603 C C . PRO A 1 80 ? -0.814 13.921 0.030 1.00 93.88 80 PRO A C 1
ATOM 605 O O . PRO A 1 80 ? -1.372 12.894 -0.356 1.00 93.88 80 PRO A O 1
ATOM 608 N N . LEU A 1 81 ? -1.030 15.109 -0.543 1.00 92.62 81 LEU A N 1
ATOM 609 C CA . LEU A 1 81 ? -1.903 15.281 -1.713 1.00 92.62 81 LEU A CA 1
ATOM 610 C C . LEU A 1 81 ? -1.326 14.634 -2.975 1.00 92.62 81 LEU A C 1
ATOM 612 O O . LEU A 1 81 ? -2.076 14.284 -3.884 1.00 92.62 81 LEU A O 1
ATOM 616 N N . THR A 1 82 ? -0.002 14.503 -3.042 1.00 93.56 82 THR A N 1
ATOM 617 C CA . THR A 1 82 ? 0.704 13.892 -4.163 1.00 93.56 82 THR A CA 1
ATOM 618 C C . THR A 1 82 ? 1.761 12.909 -3.682 1.00 93.56 82 THR A C 1
ATOM 620 O O . THR A 1 82 ? 2.293 13.025 -2.576 1.00 93.56 82 THR A O 1
ATOM 623 N N . GLY A 1 83 ? 2.118 11.952 -4.536 1.00 88.94 83 GLY A N 1
ATOM 624 C CA . GLY A 1 83 ? 3.246 11.064 -4.287 1.00 88.94 83 GLY A CA 1
ATOM 625 C C . GLY A 1 83 ? 3.903 10.559 -5.567 1.00 88.94 83 GLY A C 1
ATOM 626 O O . GLY A 1 83 ? 3.307 10.594 -6.639 1.00 88.94 83 GLY A O 1
ATOM 627 N N . GLY A 1 84 ? 5.152 10.109 -5.435 1.00 91.31 84 GLY A N 1
ATOM 628 C CA . GLY A 1 84 ? 6.005 9.678 -6.554 1.00 91.31 84 GLY A CA 1
ATOM 629 C C . GLY A 1 84 ? 6.226 8.166 -6.642 1.00 91.31 84 GLY A C 1
ATOM 630 O O . GLY A 1 84 ? 7.122 7.714 -7.355 1.00 91.31 84 GLY A O 1
ATOM 631 N N . TYR A 1 85 ? 5.457 7.367 -5.895 1.00 93.75 85 TYR A N 1
ATOM 632 C CA . TYR A 1 85 ? 5.550 5.907 -5.927 1.00 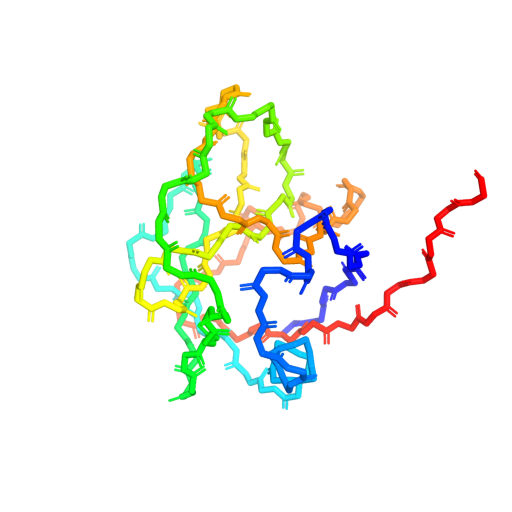93.75 85 TYR A CA 1
ATOM 633 C C . TYR A 1 85 ? 4.286 5.282 -6.516 1.00 93.75 85 TYR A C 1
ATOM 635 O O . TYR A 1 85 ? 3.186 5.752 -6.215 1.00 93.75 85 TYR A O 1
ATOM 643 N N . PRO A 1 86 ? 4.420 4.206 -7.317 1.00 95.56 86 PRO A N 1
ATOM 644 C CA . PRO A 1 86 ? 3.279 3.552 -7.939 1.00 95.56 86 PRO A CA 1
ATOM 645 C C . PRO A 1 86 ? 2.335 2.968 -6.888 1.00 95.56 86 PRO A C 1
ATOM 647 O O . PRO A 1 86 ? 2.756 2.278 -5.954 1.00 95.56 86 PRO A O 1
ATOM 650 N N . VAL A 1 87 ? 1.045 3.237 -7.070 1.00 97.00 87 VAL A N 1
ATOM 651 C CA . VAL A 1 87 ? -0.039 2.667 -6.270 1.00 97.00 87 VAL A CA 1
ATOM 652 C C . VAL A 1 87 ? -0.497 1.356 -6.906 1.00 97.00 87 VAL A C 1
ATOM 654 O O . VAL A 1 87 ? -1.079 1.356 -7.993 1.00 97.00 87 VAL A O 1
ATOM 657 N N . ILE A 1 88 ? -0.242 0.232 -6.230 1.00 97.56 88 ILE A N 1
ATOM 658 C CA . ILE A 1 88 ? -0.618 -1.099 -6.738 1.00 97.56 88 ILE A CA 1
ATOM 659 C C . ILE A 1 88 ? -2.112 -1.394 -6.555 1.00 97.56 88 ILE A C 1
ATOM 661 O O . ILE A 1 88 ? -2.710 -2.107 -7.360 1.00 97.56 88 ILE A O 1
ATOM 665 N N . ALA A 1 89 ? -2.718 -0.870 -5.489 1.00 98.00 89 ALA A N 1
ATOM 666 C CA . ALA A 1 89 ? -4.131 -1.039 -5.183 1.00 98.00 89 ALA A CA 1
ATOM 667 C C . ALA A 1 89 ? -4.608 0.018 -4.173 1.00 98.00 89 ALA A C 1
ATOM 669 O O . ALA A 1 89 ? -3.800 0.668 -3.509 1.00 98.00 89 ALA A O 1
ATOM 670 N N . VAL A 1 90 ? -5.923 0.159 -4.020 1.00 97.81 90 VAL A N 1
ATOM 671 C CA . VAL A 1 90 ? -6.552 1.104 -3.087 1.00 97.81 90 VAL A CA 1
ATOM 672 C C . VAL A 1 90 ? -7.542 0.373 -2.180 1.00 97.81 90 VAL A C 1
ATOM 674 O O . VAL A 1 90 ? -8.419 -0.346 -2.660 1.00 97.81 90 VAL A O 1
ATOM 677 N N . VAL A 1 91 ? -7.416 0.563 -0.866 1.00 97.06 91 VAL A N 1
ATOM 678 C CA . VAL A 1 91 ? -8.398 0.126 0.135 1.00 97.06 91 VAL A CA 1
ATOM 679 C C . VAL A 1 91 ? -9.608 1.07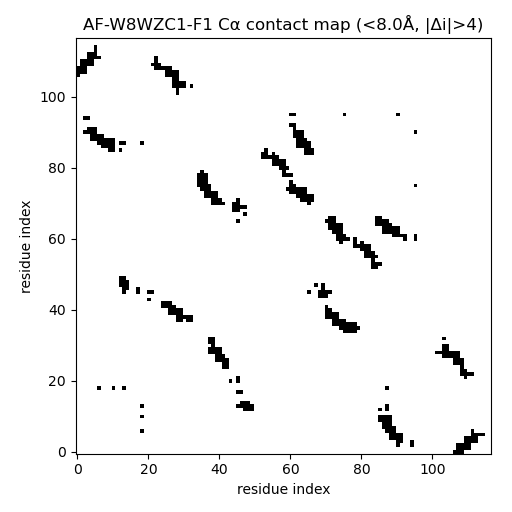4 0.099 1.00 97.06 91 VAL A C 1
ATOM 681 O O . VAL A 1 91 ? -9.419 2.287 0.207 1.00 97.06 91 VAL A O 1
ATOM 684 N N . PRO A 1 92 ? -10.852 0.573 -0.019 1.00 95.12 92 PRO A N 1
ATOM 685 C CA . PRO A 1 92 ? -12.045 1.413 0.017 1.00 95.12 92 PRO A CA 1
ATOM 686 C C . PRO A 1 92 ? -12.186 2.188 1.333 1.00 95.12 92 PRO A C 1
ATOM 688 O O . PRO A 1 92 ? -11.962 1.639 2.414 1.00 95.12 92 PRO A O 1
ATOM 691 N N . VAL A 1 93 ? -12.655 3.438 1.243 1.00 91.19 93 VAL A N 1
ATOM 692 C CA . VAL A 1 93 ? -12.765 4.367 2.385 1.00 91.19 93 VAL A CA 1
ATOM 693 C C . VAL A 1 93 ? -13.510 3.776 3.589 1.00 91.19 93 VAL A C 1
ATOM 695 O O . VAL A 1 93 ? -13.071 3.943 4.722 1.00 91.19 93 VAL A O 1
ATOM 698 N N . GLY A 1 94 ? -14.568 2.990 3.355 1.00 91.94 94 GLY A N 1
ATOM 699 C CA . GLY A 1 94 ? -15.374 2.371 4.416 1.00 91.94 94 GLY A CA 1
ATOM 700 C C . GLY A 1 94 ? -14.640 1.330 5.275 1.00 91.94 94 GLY A C 1
ATOM 701 O O . GLY A 1 94 ? -15.202 0.845 6.253 1.00 91.94 94 GLY A O 1
ATOM 702 N N . GLN A 1 95 ? -13.402 0.963 4.927 1.00 93.50 95 GLN A N 1
ATOM 703 C CA . GLN A 1 95 ? -12.557 0.075 5.732 1.00 93.50 95 GLN A CA 1
ATOM 704 C C . GLN A 1 95 ? -11.422 0.814 6.454 1.00 93.50 95 GLN A C 1
ATOM 706 O O . GLN A 1 95 ? -10.760 0.208 7.299 1.00 93.50 95 GLN A O 1
ATOM 711 N N . LEU A 1 96 ? -11.201 2.103 6.165 1.00 92.81 96 LEU A N 1
ATOM 712 C CA . LEU A 1 96 ? -10.054 2.848 6.689 1.00 92.81 96 LEU A CA 1
ATOM 713 C C . LEU A 1 96 ? -10.174 3.166 8.180 1.00 92.81 96 LEU A C 1
ATOM 715 O O . LEU A 1 96 ? -9.170 3.116 8.882 1.00 92.81 96 LEU A O 1
ATOM 719 N N . ASP A 1 97 ? -11.382 3.396 8.696 1.00 89.75 97 ASP A N 1
ATOM 720 C CA . ASP A 1 97 ? -11.584 3.722 10.118 1.00 89.75 97 ASP A CA 1
ATOM 721 C C . ASP A 1 97 ? -11.063 2.621 11.049 1.00 89.75 97 ASP A C 1
ATOM 723 O O . ASP A 1 97 ? -10.531 2.881 12.129 1.00 89.75 97 ASP A O 1
ATOM 727 N N . ARG A 1 98 ? -11.148 1.365 10.597 1.00 90.19 98 ARG A N 1
ATOM 728 C CA . ARG A 1 98 ? -10.651 0.207 11.348 1.00 90.19 98 ARG A CA 1
ATOM 729 C C 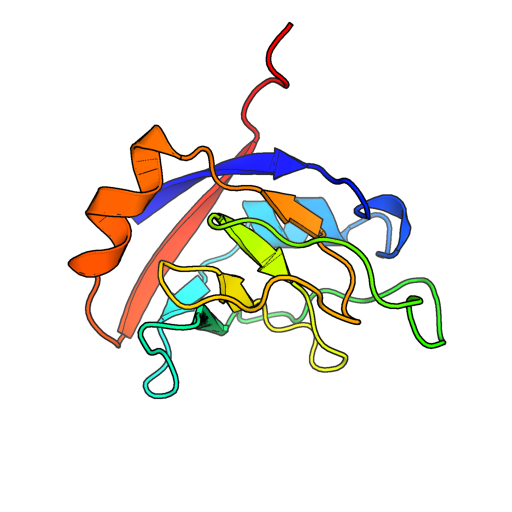. ARG A 1 98 ? -9.126 0.200 11.452 1.00 90.19 98 ARG A C 1
ATOM 731 O O . ARG A 1 98 ? -8.597 -0.352 12.412 1.00 90.19 98 ARG A O 1
ATOM 738 N N . LEU A 1 99 ? -8.422 0.821 10.504 1.00 91.31 99 LEU A N 1
ATOM 739 C CA . LEU A 1 99 ? -6.957 0.860 10.468 1.00 91.31 99 LEU A CA 1
ATOM 740 C C . LEU A 1 99 ? -6.364 1.730 11.572 1.00 91.31 99 LEU A C 1
ATOM 742 O O . LEU A 1 99 ? -5.253 1.458 12.016 1.00 91.31 99 LEU A O 1
ATOM 746 N N . ALA A 1 100 ? -7.108 2.729 12.055 1.00 85.25 100 ALA A N 1
ATOM 747 C CA . ALA A 1 100 ? -6.670 3.583 13.156 1.00 85.25 100 ALA A CA 1
ATOM 748 C C . ALA A 1 100 ? -6.463 2.811 14.473 1.00 85.25 100 ALA A C 1
ATOM 750 O O . ALA A 1 100 ? -5.767 3.293 15.360 1.00 85.25 100 ALA A O 1
ATOM 751 N N . GLN A 1 101 ? -7.065 1.624 14.599 1.00 89.62 101 GLN A N 1
ATOM 752 C CA . GLN A 1 101 ? -7.012 0.788 15.800 1.00 89.62 101 GLN A CA 1
ATOM 753 C C . GLN A 1 101 ? -6.056 -0.406 15.660 1.00 89.62 101 GLN A C 1
ATOM 755 O O . GLN A 1 101 ? -5.954 -1.225 16.571 1.00 89.62 101 GLN A O 1
ATOM 760 N N . VAL A 1 102 ? -5.373 -0.547 14.522 1.00 95.25 102 VAL A N 1
ATOM 761 C CA . VAL A 1 102 ? -4.483 -1.685 14.276 1.00 95.25 102 VAL A CA 1
ATOM 762 C C . VAL A 1 102 ? -3.134 -1.438 14.965 1.00 95.25 102 VAL A C 1
ATOM 764 O O . VAL A 1 102 ? -2.455 -0.466 14.626 1.00 95.25 102 VAL A O 1
ATOM 767 N N . PRO A 1 103 ? -2.710 -2.297 15.912 1.00 96.56 103 PRO A N 1
ATOM 768 C CA . PRO A 1 103 ? -1.442 -2.114 16.604 1.00 96.56 103 PRO A CA 1
ATOM 769 C C . PRO A 1 103 ? -0.249 -2.514 15.728 1.00 96.56 103 PRO A C 1
ATOM 771 O O . PRO A 1 103 ? -0.359 -3.305 14.788 1.00 96.56 103 PRO A O 1
ATOM 774 N N . VAL A 1 104 ? 0.931 -2.017 16.098 1.00 97.31 104 VAL A N 1
ATOM 775 C CA . VAL A 1 104 ? 2.211 -2.513 15.576 1.00 97.31 104 VAL A CA 1
ATOM 776 C C . VAL A 1 104 ? 2.331 -4.019 15.833 1.00 97.31 104 VAL A C 1
ATOM 778 O O . VAL A 1 104 ? 1.943 -4.509 16.891 1.00 97.31 104 VAL A O 1
ATOM 781 N N . GLY A 1 105 ? 2.862 -4.757 14.857 1.00 98.19 105 GLY A N 1
ATOM 782 C CA . GLY A 1 105 ? 2.978 -6.216 14.894 1.00 98.19 105 GLY A CA 1
ATOM 783 C C . GLY A 1 105 ? 1.711 -6.958 14.461 1.00 98.19 105 GLY A C 1
ATOM 784 O O . GLY A 1 105 ? 1.758 -8.172 14.270 1.00 98.19 105 GLY A O 1
ATOM 785 N N . ALA A 1 106 ? 0.589 -6.260 14.259 1.00 98.25 106 ALA A N 1
ATOM 786 C CA . ALA A 1 106 ? -0.606 -6.879 13.705 1.00 98.25 106 ALA A CA 1
ATOM 787 C C . ALA A 1 106 ? -0.373 -7.370 12.271 1.00 98.25 106 ALA A C 1
ATOM 789 O O . ALA A 1 106 ? 0.376 -6.771 11.498 1.00 98.25 106 ALA A O 1
ATOM 790 N N . VAL A 1 107 ? -1.084 -8.440 11.916 1.00 98.31 107 VAL A N 1
ATOM 791 C CA . VAL A 1 107 ? -1.032 -9.051 10.587 1.00 98.31 107 VAL A CA 1
ATOM 792 C C . VAL A 1 107 ? -2.256 -8.658 9.767 1.00 98.31 107 VAL A C 1
ATOM 794 O O . VAL A 1 107 ? -3.406 -8.833 10.196 1.00 98.31 107 VAL A O 1
ATOM 797 N N . LEU A 1 108 ? -2.007 -8.172 8.556 1.00 98.00 108 LEU A N 1
ATOM 798 C CA . LEU A 1 108 ? -2.999 -7.846 7.541 1.00 98.00 108 LEU A CA 1
ATOM 799 C C . LEU A 1 108 ? -2.897 -8.811 6.356 1.00 98.00 108 LEU A C 1
ATOM 801 O O . LEU A 1 108 ? -1.807 -9.211 5.956 1.00 98.00 108 LEU A O 1
ATOM 805 N N . ARG A 1 109 ? -4.046 -9.134 5.763 1.00 98.31 109 ARG A N 1
ATOM 806 C CA . ARG A 1 109 ? -4.161 -9.792 4.459 1.00 98.31 109 ARG A CA 1
ATOM 807 C C . ARG A 1 109 ? -5.077 -8.987 3.556 1.00 98.31 109 ARG A C 1
ATOM 809 O O . ARG A 1 109 ? -6.073 -8.425 4.018 1.00 98.31 109 ARG A O 1
ATOM 816 N N . PHE A 1 110 ? -4.774 -8.989 2.266 1.00 98.38 110 PHE A N 1
ATOM 817 C CA . PHE A 1 110 ? -5.560 -8.278 1.267 1.00 98.38 110 PHE A CA 1
ATOM 818 C C . PHE A 1 110 ? -6.411 -9.234 0.441 1.00 98.38 110 PHE A C 1
ATOM 820 O O . PHE A 1 110 ? -6.002 -10.351 0.136 1.00 98.38 110 PHE A O 1
ATOM 827 N N . ARG A 1 111 ? -7.604 -8.784 0.054 1.00 97.62 111 ARG A N 1
ATOM 828 C CA . ARG A 1 111 ? -8.481 -9.496 -0.881 1.00 97.62 111 ARG A CA 1
ATOM 829 C C . ARG A 1 111 ? -8.903 -8.563 -1.991 1.00 97.62 111 ARG A C 1
ATOM 831 O O . ARG A 1 111 ? -9.179 -7.393 -1.757 1.00 97.62 111 ARG A O 1
ATOM 838 N N . ARG A 1 112 ? -8.996 -9.083 -3.206 1.00 96.81 112 ARG A N 1
ATOM 839 C CA . ARG A 1 112 ? -9.476 -8.290 -4.333 1.00 96.81 112 ARG A CA 1
ATOM 840 C C . ARG A 1 112 ? -10.969 -7.991 -4.166 1.00 96.81 112 ARG A C 1
ATOM 842 O O . ARG A 1 112 ? -11.771 -8.917 -4.099 1.00 96.81 112 ARG A O 1
ATOM 849 N N . ALA A 1 113 ? -11.324 -6.711 -4.157 1.00 93.81 113 ALA A N 1
ATOM 850 C CA . ALA A 1 113 ? -12.691 -6.237 -4.330 1.00 93.81 113 ALA A CA 1
ATOM 851 C C . ALA A 1 113 ? -13.019 -6.058 -5.823 1.00 93.81 113 ALA A C 1
ATOM 853 O O . ALA A 1 113 ? -12.123 -5.763 -6.628 1.00 93.81 113 ALA A O 1
ATOM 854 N N . PRO A 1 114 ? -14.297 -6.200 -6.213 1.00 84.19 114 PRO A N 1
ATOM 855 C CA . PRO A 1 114 ? -14.755 -5.726 -7.510 1.00 84.19 114 PRO A CA 1
ATOM 856 C C . PRO A 1 114 ? -14.566 -4.207 -7.606 1.00 84.19 114 PRO A C 1
ATOM 858 O O . PRO A 1 114 ? -14.695 -3.484 -6.616 1.00 84.19 114 PRO A O 1
ATOM 861 N N . ARG A 1 115 ? -14.252 -3.716 -8.808 1.00 77.69 115 ARG A N 1
ATOM 862 C CA . ARG A 1 115 ? -14.220 -2.275 -9.065 1.00 77.69 115 ARG A CA 1
ATOM 863 C C . ARG A 1 115 ? -15.674 -1.769 -9.028 1.00 77.69 115 ARG A C 1
ATOM 865 O O . ARG A 1 115 ? -16.518 -2.421 -9.647 1.00 77.69 115 ARG A O 1
ATOM 872 N N . PRO A 1 116 ? -15.987 -0.695 -8.282 1.00 71.81 116 PRO A N 1
ATOM 873 C CA . PRO A 1 116 ? -17.326 -0.118 -8.298 1.00 71.81 116 PRO A CA 1
ATOM 874 C C . PRO A 1 116 ? -17.687 0.304 -9.728 1.00 71.81 116 PRO A C 1
ATO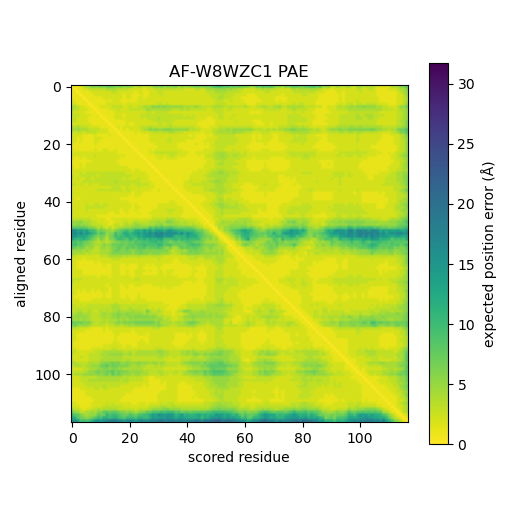M 876 O O . PRO A 1 116 ? -16.801 0.713 -10.484 1.00 71.81 116 PRO A O 1
ATOM 879 N N . LEU A 1 117 ? -18.961 0.106 -10.083 1.00 57.50 117 LEU A N 1
ATOM 880 C CA . LEU A 1 117 ? -19.540 0.508 -11.368 1.00 57.50 117 LEU A CA 1
ATOM 881 C C . LEU A 1 117 ? -19.529 2.030 -11.529 1.00 57.50 117 LEU A C 1
ATOM 883 O O . LEU A 1 117 ? -19.711 2.723 -10.501 1.00 57.50 117 LEU A O 1
#

Radius of gyration: 12.89 Å; Cα contacts (8 Å, |Δi|>4): 254; chains: 1; bounding box: 32×30×31 Å

InterPro domains:
  IPR003778 Carboxyltransferase domain, subdomain A and B [PF02626] (4-111)
  IPR003778 Carboxyltransferase domain, subdomain A and B [SM00797] (3-117)
  IPR029000 Cyclophilin-like domain superfamily [G3DSA:2.40.100.10] (1-115)
  IPR029000 Cyclophilin-like domain superfamily [SSF50891] (3-113)
  IPR052708 5-oxoprolinase subunit C [PTHR43309] (3-112)